Protein AF-A0A328IQP2-F1 (afdb_monomer)

Sequence (80 aa):
MKKATPYIFIAPAGAIIGFFLLYPLIYSFAISFFEWDLSPTMTFVGLRNYSQILSSSEFWDSMLYTAYYILGVLPFSLLI

pLDDT: mean 93.55, std 6.97, range [57.91, 98.25]

Foldseek 3Di:
DVVCVVVVVCVVVCVVVCCVPVVVVVVVVVLLQWDCPVDPDTHRNGCPSVVVLVPDPVNVVVVVVVVVVCVVVVVVVVVD

Secondary structure (DSSP, 8-state):
-TTTHHHHHHHHHHHHHHHHHHHHHHHHHHHTTEE-SSSS-PEE-TTHHHHHHHT-HHHHHHHHHHHHHHHHHHHHHHH-

Structure (mmCIF, N/CA/C/O backbone):
data_AF-A0A328IQP2-F1
#
_entry.id   AF-A0A328IQP2-F1
#
loop_
_atom_site.group_PDB
_atom_site.id
_atom_site.type_symbol
_atom_site.label_atom_id
_atom_site.label_alt_id
_atom_site.label_comp_id
_atom_site.label_asym_id
_atom_site.label_entity_id
_atom_site.label_seq_id
_atom_site.pdbx_PDB_ins_code
_atom_site.Cartn_x
_atom_site.Cartn_y
_atom_site.Cartn_z
_atom_site.occupancy
_atom_site.B_iso_or_equiv
_atom_site.auth_seq_id
_atom_site.auth_comp_id
_atom_site.auth_asym_id
_atom_site.auth_atom_id
_atom_site.pdbx_PDB_model_num
ATOM 1 N N . MET A 1 1 ? -28.750 16.012 23.476 1.00 57.91 1 MET A N 1
ATOM 2 C CA . MET A 1 1 ? -27.579 15.220 23.930 1.00 57.91 1 MET A CA 1
ATOM 3 C C . MET A 1 1 ? -27.699 13.712 23.662 1.00 57.91 1 MET A C 1
ATOM 5 O O . MET A 1 1 ? -26.702 13.136 23.263 1.00 57.91 1 MET A O 1
ATOM 9 N N . LYS A 1 2 ? -28.884 13.074 23.755 1.00 63.78 2 LYS A N 1
ATOM 10 C CA . LYS A 1 2 ? -29.060 11.612 23.540 1.00 63.78 2 LYS A CA 1
ATOM 11 C C . LYS A 1 2 ? -28.567 11.046 22.191 1.00 63.78 2 LYS A C 1
ATOM 13 O O . LYS A 1 2 ? -28.210 9.880 22.128 1.00 63.78 2 LYS A O 1
ATOM 18 N N . LYS A 1 3 ? -28.531 11.851 21.119 1.00 74.31 3 LYS A N 1
ATOM 19 C CA . LYS A 1 3 ? -28.072 11.406 19.786 1.00 74.31 3 LYS A CA 1
ATOM 20 C C . LYS A 1 3 ? -26.545 11.350 19.636 1.00 74.31 3 LYS A C 1
ATOM 22 O O . LYS A 1 3 ?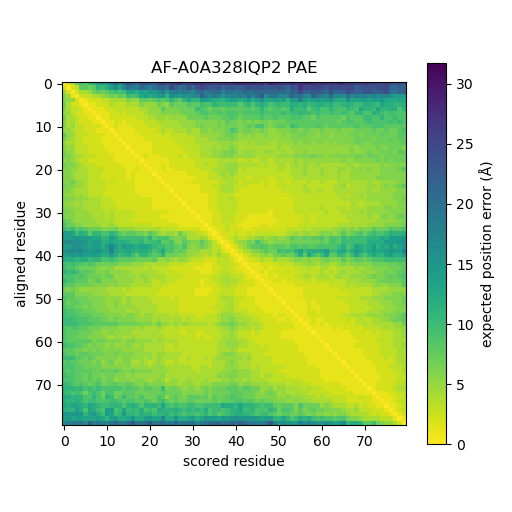 -26.065 10.604 18.800 1.00 74.31 3 LYS A O 1
ATOM 27 N N . ALA A 1 4 ? -25.792 12.124 20.424 1.00 82.94 4 ALA A N 1
ATOM 28 C CA . ALA A 1 4 ? -24.329 12.197 20.320 1.00 82.94 4 ALA A CA 1
ATOM 29 C C . ALA A 1 4 ? -23.619 11.148 21.192 1.00 82.94 4 ALA A C 1
ATOM 31 O O . ALA A 1 4 ? -22.492 10.762 20.905 1.00 82.94 4 ALA A O 1
ATOM 32 N N . THR A 1 5 ? -24.295 10.666 22.239 1.00 86.75 5 THR A N 1
ATOM 33 C CA . THR A 1 5 ? -23.763 9.703 23.207 1.00 86.75 5 THR A CA 1
ATOM 34 C C . THR A 1 5 ? -23.170 8.437 22.564 1.00 86.75 5 THR A C 1
ATOM 36 O O . THR A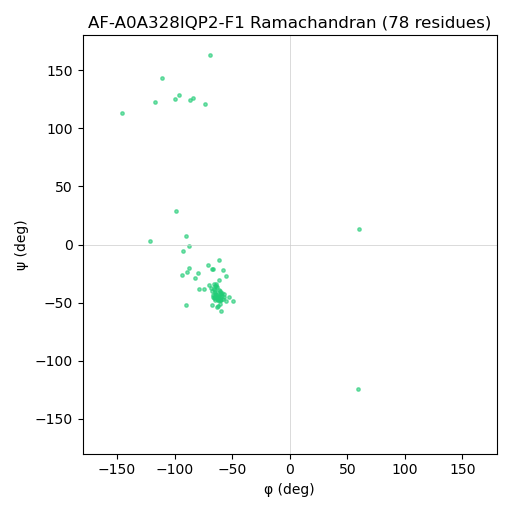 1 5 ? -22.050 8.090 22.930 1.00 86.75 5 THR A O 1
ATOM 39 N N . PRO A 1 6 ? -23.813 7.780 21.573 1.00 87.25 6 PRO A N 1
ATOM 40 C CA . PRO A 1 6 ? -23.233 6.593 20.936 1.00 87.25 6 PRO A CA 1
ATOM 41 C C . PRO A 1 6 ? -21.937 6.895 20.172 1.00 87.25 6 PRO A C 1
ATOM 43 O O . PRO A 1 6 ? -20.984 6.125 20.239 1.00 87.25 6 PRO A O 1
ATOM 46 N N . TYR A 1 7 ? -21.871 8.043 19.491 1.00 90.25 7 TYR A N 1
ATOM 47 C CA . TYR A 1 7 ? -20.685 8.446 18.732 1.00 90.25 7 TYR A CA 1
ATOM 48 C C . TYR A 1 7 ? -19.507 8.764 19.643 1.00 90.25 7 TYR A C 1
ATOM 50 O O . TYR A 1 7 ? -18.387 8.404 19.315 1.00 90.25 7 TYR A O 1
ATOM 58 N N . ILE A 1 8 ? -19.749 9.381 20.802 1.00 93.19 8 ILE A N 1
ATOM 59 C CA . ILE A 1 8 ? -18.694 9.690 21.777 1.00 93.19 8 ILE A CA 1
ATOM 60 C C . ILE A 1 8 ? -18.080 8.405 22.349 1.00 93.19 8 ILE A C 1
ATOM 62 O O . ILE A 1 8 ? -16.871 8.360 22.554 1.00 93.19 8 ILE A O 1
ATOM 66 N N . PHE A 1 9 ? -18.875 7.350 22.558 1.00 92.56 9 PHE A N 1
ATOM 67 C CA . PHE A 1 9 ? -18.354 6.061 23.026 1.00 92.56 9 PHE A CA 1
ATOM 68 C C . PHE A 1 9 ? -17.518 5.329 21.972 1.00 92.56 9 PHE A C 1
ATOM 70 O O . PHE A 1 9 ? -16.532 4.684 22.319 1.00 92.56 9 PHE A O 1
ATOM 77 N N . ILE A 1 10 ? -17.878 5.444 20.691 1.00 94.25 10 ILE A N 1
ATOM 78 C CA . ILE A 1 10 ? -17.134 4.810 19.591 1.00 94.25 10 ILE A CA 1
ATOM 79 C C . ILE A 1 10 ? -15.927 5.661 19.170 1.00 94.25 10 ILE A C 1
ATOM 81 O O . ILE A 1 10 ? -14.920 5.112 18.730 1.00 94.25 10 ILE A O 1
ATOM 85 N N . ALA A 1 11 ? -15.992 6.984 19.337 1.00 95.19 11 ALA A N 1
ATOM 86 C CA . ALA A 1 11 ? -14.968 7.936 18.915 1.00 95.19 11 ALA A CA 1
ATOM 87 C C . ALA A 1 11 ? -13.532 7.572 19.337 1.00 95.19 11 ALA A C 1
ATOM 89 O O . ALA A 1 11 ? -12.676 7.597 18.459 1.00 95.19 11 ALA A O 1
ATOM 90 N N . PRO A 1 12 ? -13.215 7.207 20.598 1.00 94.50 12 PRO A N 1
ATOM 91 C CA . PRO A 1 12 ? -11.839 6.874 20.971 1.00 94.50 12 PRO A CA 1
ATOM 92 C C . PRO A 1 12 ? -11.316 5.624 20.249 1.00 94.50 12 PRO A C 1
ATOM 94 O O . PRO A 1 12 ? -10.202 5.639 19.729 1.00 94.50 12 PRO A O 1
ATOM 97 N N . ALA A 1 13 ? -12.129 4.569 20.142 1.00 95.62 13 ALA A N 1
ATOM 98 C CA . ALA A 1 13 ? -11.756 3.366 19.399 1.00 95.62 13 ALA A CA 1
ATOM 99 C C . ALA A 1 13 ? -11.626 3.654 17.894 1.00 95.62 13 ALA A C 1
ATOM 101 O O . ALA A 1 13 ? -10.642 3.268 17.267 1.00 95.62 13 ALA A O 1
ATOM 102 N N . GLY A 1 14 ? -12.585 4.388 17.324 1.00 96.25 14 GLY A N 1
ATOM 103 C CA . GLY A 1 14 ? -12.579 4.790 15.920 1.00 96.25 14 GLY A CA 1
ATOM 104 C C . GLY A 1 14 ? -11.412 5.710 15.564 1.00 96.25 14 GLY A C 1
ATOM 105 O O . GLY A 1 14 ? -10.852 5.577 14.483 1.00 96.25 14 GLY A O 1
ATOM 106 N N . ALA A 1 15 ? -10.999 6.594 16.473 1.00 96.94 15 ALA A N 1
ATOM 107 C CA . ALA A 1 15 ? -9.838 7.457 16.284 1.00 96.94 15 ALA A CA 1
ATOM 108 C C . ALA A 1 15 ? -8.538 6.647 16.252 1.00 96.94 15 ALA A C 1
ATOM 110 O O . ALA A 1 15 ? -7.714 6.870 15.370 1.00 96.94 15 ALA A O 1
ATOM 111 N N . ILE A 1 16 ? -8.375 5.678 17.160 1.00 97.25 16 ILE A N 1
ATOM 112 C CA . ILE A 1 16 ? -7.212 4.780 17.162 1.00 97.25 16 ILE A CA 1
ATOM 113 C C . ILE A 1 16 ? -7.192 3.954 15.872 1.00 97.25 16 ILE A C 1
ATOM 115 O O . ILE A 1 16 ? -6.212 3.994 15.135 1.00 97.25 16 ILE A O 1
ATOM 119 N N . ILE A 1 17 ? -8.286 3.256 15.556 1.00 96.69 17 ILE A N 1
ATOM 120 C CA . ILE A 1 17 ? -8.389 2.428 14.345 1.00 96.69 17 ILE A CA 1
ATOM 121 C C . ILE A 1 17 ? -8.147 3.278 13.092 1.00 96.69 17 ILE A C 1
ATOM 123 O O . ILE A 1 17 ? -7.35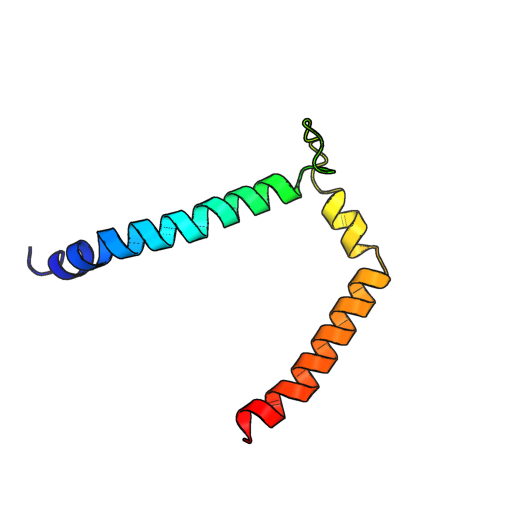5 2.906 12.232 1.00 96.69 17 ILE A O 1
ATOM 127 N N . GLY A 1 18 ? -8.785 4.445 13.011 1.00 96.69 18 GLY A N 1
ATOM 128 C CA . GLY A 1 18 ? -8.633 5.379 11.904 1.00 96.69 18 GLY A CA 1
ATOM 129 C C . GLY A 1 18 ? -7.198 5.870 11.760 1.00 96.69 18 GLY A C 1
ATOM 130 O O . GLY A 1 18 ? -6.671 5.849 10.656 1.00 96.69 18 GLY A O 1
ATOM 131 N N . PHE A 1 19 ? -6.531 6.246 12.851 1.00 97.69 19 PHE A N 1
ATOM 132 C CA . PHE A 1 19 ? -5.136 6.680 12.803 1.00 97.69 19 PHE A CA 1
ATOM 133 C C . PHE A 1 19 ? -4.217 5.557 12.317 1.00 97.69 19 PHE A C 1
ATOM 135 O O . PHE A 1 19 ? -3.491 5.741 11.344 1.00 97.69 19 PHE A O 1
ATOM 142 N N . PHE A 1 20 ? -4.289 4.378 12.937 1.00 96.94 20 PHE A N 1
ATOM 143 C CA . PHE A 1 20 ? -3.408 3.257 12.604 1.00 96.94 20 PHE A CA 1
ATOM 144 C C . PHE A 1 20 ? -3.705 2.611 11.246 1.00 96.94 20 PHE A C 1
ATOM 146 O O . PHE A 1 20 ? -2.834 1.931 10.718 1.00 96.94 20 PHE A O 1
ATOM 153 N N . LEU A 1 21 ? -4.883 2.825 10.657 1.00 96.75 21 LEU A N 1
ATOM 154 C CA . LEU A 1 21 ? -5.174 2.406 9.283 1.00 96.75 21 LEU A CA 1
ATOM 155 C C . LEU A 1 21 ? -4.815 3.491 8.267 1.00 96.75 21 LEU A C 1
ATOM 157 O O . LEU A 1 21 ? -4.104 3.228 7.300 1.00 96.75 21 LEU A O 1
ATOM 161 N N . LEU A 1 22 ? -5.305 4.716 8.470 1.00 97.44 22 LEU A N 1
ATOM 162 C CA . LEU A 1 22 ? -5.199 5.782 7.475 1.00 97.44 22 LEU A CA 1
ATOM 163 C C . LEU A 1 22 ? -3.788 6.350 7.393 1.00 97.44 22 LEU A C 1
ATOM 165 O O . LEU A 1 22 ? -3.333 6.644 6.293 1.00 97.44 22 LEU A O 1
ATOM 169 N N . TYR A 1 23 ? -3.086 6.489 8.521 1.00 97.50 23 TYR A N 1
ATOM 170 C CA . TYR A 1 23 ? -1.723 7.015 8.512 1.00 97.50 23 TYR A CA 1
ATOM 171 C C . TYR A 1 23 ? -0.776 6.161 7.654 1.00 97.50 23 TYR A C 1
ATOM 173 O O . TYR A 1 23 ? -0.229 6.707 6.692 1.00 97.50 23 TYR A O 1
ATOM 181 N N . PRO A 1 24 ? -0.597 4.844 7.907 1.00 96.88 24 PRO A N 1
ATOM 182 C CA . PRO A 1 24 ? 0.278 4.035 7.065 1.00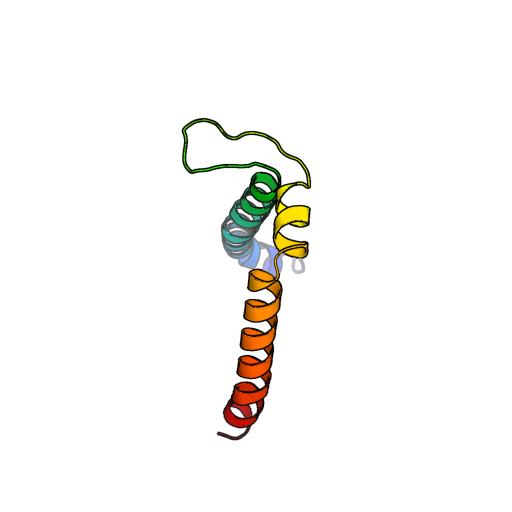 96.88 24 PRO A CA 1
ATOM 183 C C . PRO A 1 24 ? -0.254 3.906 5.638 1.00 96.88 24 PRO A C 1
ATOM 185 O O . PRO A 1 24 ? 0.549 3.914 4.717 1.00 96.88 24 PRO A O 1
ATOM 188 N N . LEU A 1 25 ? -1.573 3.868 5.418 1.00 97.69 25 LEU A N 1
ATOM 189 C CA . LEU A 1 25 ? -2.141 3.833 4.066 1.00 97.69 25 LEU A CA 1
ATOM 190 C C . LEU A 1 25 ? -1.749 5.070 3.244 1.00 97.69 25 LEU A C 1
ATOM 192 O O . LEU A 1 25 ? -1.254 4.940 2.126 1.00 97.69 25 LEU A O 1
ATOM 196 N N . ILE A 1 26 ? -1.952 6.269 3.801 1.00 98.00 26 ILE A N 1
ATOM 197 C CA . ILE A 1 26 ? -1.604 7.536 3.145 1.00 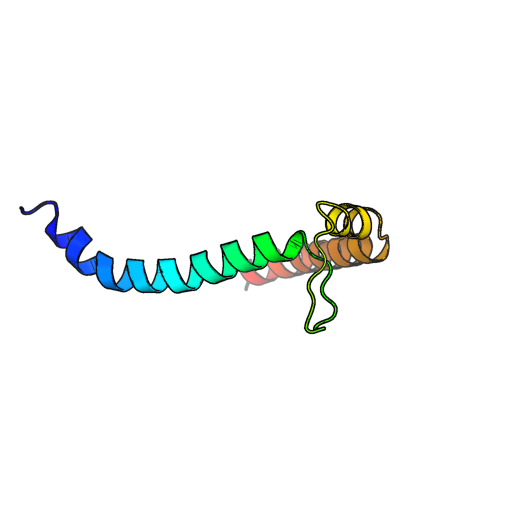98.00 26 ILE A CA 1
ATOM 198 C C . ILE A 1 26 ? -0.090 7.625 2.955 1.00 98.00 26 ILE A C 1
ATOM 200 O O . ILE A 1 26 ? 0.371 8.047 1.897 1.00 98.00 26 ILE A O 1
ATOM 204 N N . TYR A 1 27 ? 0.686 7.205 3.954 1.00 95.94 27 TYR A N 1
ATOM 205 C CA . TYR A 1 27 ? 2.141 7.217 3.879 1.00 95.94 27 TYR A CA 1
ATOM 206 C C . TYR A 1 27 ? 2.672 6.257 2.806 1.00 95.94 27 TYR A C 1
ATOM 208 O O . TYR A 1 27 ? 3.459 6.672 1.961 1.00 95.94 27 TYR A O 1
ATOM 216 N N . SER A 1 28 ? 2.190 5.012 2.757 1.00 95.69 28 SER A N 1
ATOM 217 C CA . SER A 1 28 ? 2.525 4.047 1.703 1.00 95.69 28 SER A CA 1
ATOM 218 C C . SER A 1 28 ? 2.110 4.546 0.322 1.00 95.69 28 SER A C 1
ATOM 220 O O . SER A 1 28 ? 2.873 4.408 -0.634 1.00 95.69 28 SER A O 1
ATOM 222 N N . PHE A 1 29 ? 0.939 5.181 0.211 1.00 97.00 29 PHE A N 1
ATOM 223 C CA . PHE A 1 29 ? 0.518 5.816 -1.033 1.00 97.00 29 PHE A CA 1
ATOM 224 C C . PHE A 1 29 ? 1.472 6.944 -1.438 1.00 97.00 29 PHE A C 1
ATOM 226 O O . PHE A 1 29 ? 1.895 6.987 -2.588 1.00 97.00 29 PHE A O 1
ATOM 233 N N . ALA A 1 30 ? 1.885 7.812 -0.512 1.00 95.69 30 ALA A N 1
ATOM 234 C CA . ALA A 1 30 ? 2.864 8.856 -0.800 1.00 95.69 30 ALA A CA 1
ATOM 235 C C . ALA A 1 30 ? 4.211 8.264 -1.248 1.00 95.69 30 ALA A C 1
ATOM 237 O O . ALA A 1 30 ? 4.740 8.684 -2.274 1.00 95.69 30 ALA A O 1
ATOM 238 N N . ILE A 1 31 ? 4.721 7.24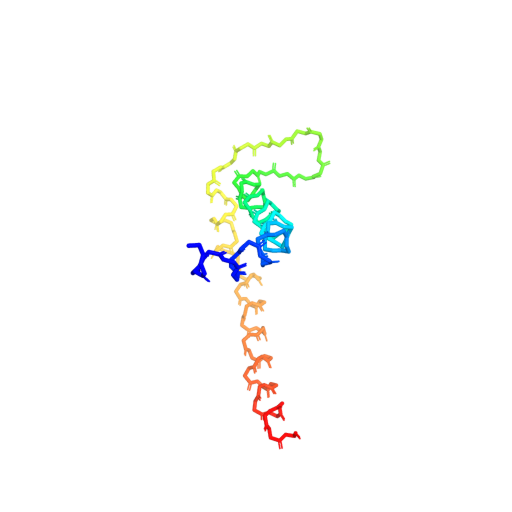8 -0.542 1.00 94.88 31 ILE A N 1
ATOM 239 C CA . ILE A 1 31 ? 5.976 6.554 -0.874 1.00 94.88 31 ILE A CA 1
ATOM 240 C C . ILE A 1 31 ? 5.919 5.879 -2.243 1.00 94.88 31 ILE A C 1
ATOM 242 O O . ILE A 1 31 ? 6.943 5.816 -2.911 1.00 94.88 31 ILE A O 1
ATOM 246 N N . SER A 1 32 ? 4.752 5.427 -2.710 1.00 95.56 32 SER A N 1
ATOM 247 C CA . SER A 1 32 ? 4.627 4.780 -4.025 1.00 95.56 32 SER A CA 1
ATOM 248 C C . SER A 1 32 ? 5.093 5.655 -5.204 1.00 95.56 32 SER A C 1
ATOM 250 O O . SER A 1 32 ? 5.447 5.122 -6.256 1.00 95.56 32 SER A O 1
ATOM 252 N N . PHE A 1 33 ? 5.135 6.984 -5.028 1.00 96.88 33 PHE A N 1
ATOM 253 C CA . PHE A 1 33 ? 5.648 7.944 -6.014 1.00 96.88 33 PHE A CA 1
ATOM 254 C C . PHE A 1 33 ? 7.160 8.194 -5.910 1.00 96.88 33 PHE A C 1
ATOM 256 O O . PHE A 1 33 ? 7.714 8.995 -6.669 1.00 96.88 33 PHE A O 1
ATOM 263 N N . PHE A 1 34 ? 7.828 7.554 -4.955 1.00 95.88 34 PHE A N 1
ATOM 264 C CA . PHE A 1 34 ? 9.261 7.649 -4.738 1.00 95.88 34 PHE A CA 1
ATOM 265 C C . PHE A 1 34 ? 9.925 6.326 -5.104 1.00 95.88 34 PHE A C 1
ATOM 267 O O . PHE A 1 34 ? 9.384 5.246 -4.880 1.00 95.88 34 PHE A O 1
ATOM 274 N N . GLU A 1 35 ? 11.115 6.410 -5.674 1.00 94.56 35 GLU A N 1
ATOM 275 C CA . GLU A 1 35 ? 12.022 5.278 -5.749 1.00 94.56 35 GLU A CA 1
ATOM 276 C C . GLU A 1 35 ? 12.839 5.258 -4.465 1.00 94.56 35 GLU A C 1
ATOM 278 O O . GLU A 1 35 ? 13.449 6.262 -4.072 1.00 94.56 35 GLU A O 1
ATOM 283 N N . TRP A 1 36 ? 12.773 4.121 -3.782 1.00 90.81 3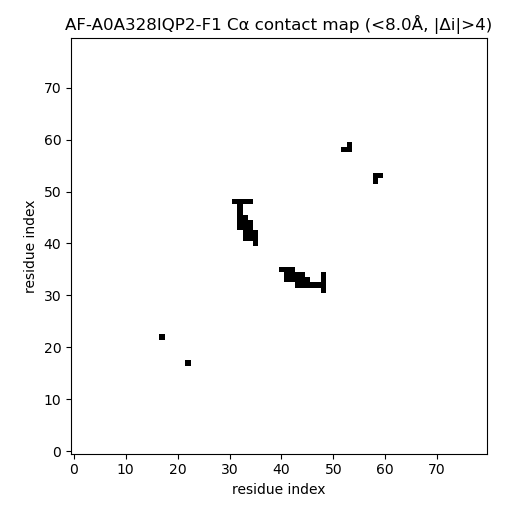6 TRP A N 1
ATOM 284 C CA . TRP A 1 36 ? 13.405 3.934 -2.495 1.00 90.81 36 TRP A CA 1
ATOM 285 C C . TRP A 1 36 ? 13.906 2.501 -2.359 1.00 90.81 36 TRP A C 1
ATOM 287 O O . TRP A 1 36 ? 13.133 1.550 -2.286 1.00 90.81 36 TRP A O 1
ATOM 297 N N . ASP A 1 37 ? 15.221 2.370 -2.313 1.00 86.62 37 ASP A N 1
ATOM 298 C CA . ASP A 1 37 ? 15.990 1.135 -2.170 1.00 86.62 37 ASP A CA 1
ATOM 299 C C . ASP A 1 37 ? 16.434 0.909 -0.714 1.00 86.62 37 ASP A C 1
ATOM 301 O O . ASP A 1 37 ? 17.477 0.313 -0.455 1.00 86.62 37 ASP A O 1
ATOM 305 N N . LEU A 1 38 ? 15.657 1.425 0.249 1.00 84.75 38 LEU A N 1
ATOM 306 C CA . LEU A 1 38 ? 16.018 1.510 1.672 1.00 84.75 38 LEU A CA 1
ATOM 307 C C . LEU A 1 38 ? 17.277 2.354 1.944 1.00 84.75 38 LEU A C 1
ATOM 309 O O . LEU A 1 38 ? 17.800 2.335 3.062 1.00 84.75 38 LEU A O 1
ATOM 313 N N . SER A 1 39 ? 17.751 3.135 0.968 1.00 88.56 39 SER A N 1
ATOM 314 C CA . SER A 1 39 ? 18.792 4.129 1.220 1.00 88.56 39 SER A CA 1
ATOM 315 C C . SER A 1 39 ? 18.259 5.292 2.074 1.00 88.56 39 SER A C 1
ATOM 317 O O . SER A 1 39 ? 17.046 5.504 2.183 1.00 88.56 39 SER A O 1
ATOM 319 N N . PRO A 1 40 ? 19.146 6.097 2.687 1.00 87.19 40 PRO A N 1
ATOM 320 C CA . PRO A 1 40 ? 18.743 7.285 3.445 1.00 87.19 40 PRO A CA 1
ATOM 321 C C . PRO A 1 40 ? 18.012 8.343 2.604 1.00 87.19 40 PRO A C 1
ATOM 323 O O . PRO A 1 40 ? 17.451 9.291 3.152 1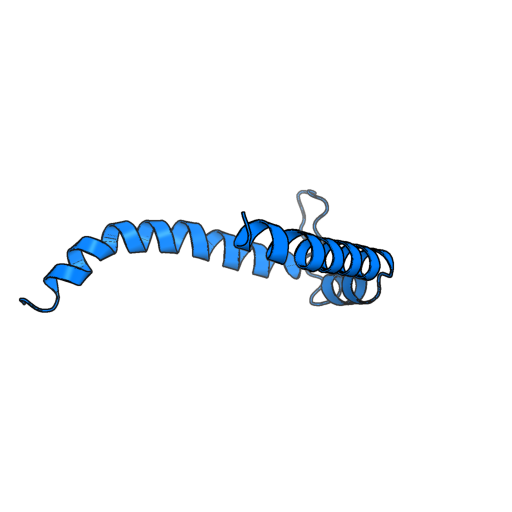.00 87.19 40 PRO A O 1
ATOM 326 N N . THR A 1 41 ? 18.050 8.217 1.277 1.00 89.56 41 THR A N 1
ATOM 327 C CA . THR A 1 41 ? 17.533 9.197 0.327 1.00 89.56 41 THR A CA 1
ATOM 328 C C . THR A 1 41 ? 16.402 8.601 -0.495 1.00 89.56 41 THR A C 1
ATOM 330 O O . THR A 1 41 ? 16.590 7.626 -1.213 1.00 89.56 41 THR A O 1
ATOM 333 N N . MET A 1 42 ? 15.231 9.228 -0.445 1.00 91.94 42 MET A N 1
ATOM 334 C CA . MET A 1 42 ? 14.106 8.876 -1.310 1.00 91.94 42 MET A CA 1
ATOM 335 C C . MET A 1 42 ? 14.104 9.805 -2.519 1.00 91.94 42 MET A C 1
ATOM 337 O O . MET A 1 42 ? 14.134 11.028 -2.360 1.00 91.94 42 MET A O 1
ATOM 341 N N . THR A 1 43 ? 14.041 9.245 -3.725 1.00 94.25 43 THR A N 1
ATOM 342 C CA . THR A 1 43 ? 13.981 10.050 -4.953 1.00 94.25 43 THR A CA 1
ATOM 343 C C . THR A 1 43 ? 12.540 10.132 -5.422 1.00 94.25 43 THR A C 1
ATOM 345 O O . THR A 1 43 ? 11.904 9.103 -5.609 1.00 94.25 43 THR A O 1
ATOM 348 N N . PHE A 1 44 ? 11.994 11.334 -5.624 1.00 95.88 44 PHE A N 1
ATOM 349 C CA . PHE A 1 44 ? 10.653 11.473 -6.196 1.00 95.88 44 PHE A CA 1
ATOM 350 C C . PHE A 1 44 ? 10.686 11.155 -7.694 1.00 95.88 44 PHE A C 1
ATOM 352 O O . PHE A 1 44 ? 11.395 11.811 -8.457 1.00 95.88 44 PHE A O 1
ATOM 359 N N . VAL A 1 45 ? 9.908 10.159 -8.115 1.00 96.25 45 VAL A N 1
ATOM 360 C CA . VAL A 1 45 ? 9.884 9.652 -9.500 1.00 96.25 45 VAL A CA 1
ATOM 361 C C . VAL A 1 45 ? 8.503 9.752 -10.147 1.00 96.25 45 VAL A C 1
ATOM 363 O O . VAL A 1 45 ? 8.308 9.322 -11.287 1.00 96.25 45 VAL A O 1
ATOM 366 N N . GLY A 1 46 ? 7.531 10.328 -9.434 1.00 95.88 46 GLY A N 1
ATOM 367 C CA . GLY A 1 46 ? 6.159 10.479 -9.900 1.00 95.88 46 GLY A CA 1
ATOM 368 C C . GLY A 1 46 ? 5.528 9.124 -10.217 1.00 95.88 46 GLY A C 1
ATOM 369 O O . GLY A 1 46 ? 5.490 8.233 -9.377 1.00 95.88 46 GLY A O 1
ATOM 370 N N . LEU A 1 47 ? 5.030 8.957 -11.444 1.00 97.00 47 LEU A N 1
ATOM 371 C CA . LEU A 1 47 ? 4.329 7.741 -11.879 1.00 97.00 47 LEU A CA 1
ATOM 372 C C . LEU A 1 47 ? 5.245 6.666 -12.488 1.00 97.00 47 LEU A C 1
ATOM 374 O O . LEU A 1 47 ? 4.750 5.671 -13.019 1.00 97.00 47 LEU A O 1
ATOM 378 N N . ARG A 1 48 ? 6.573 6.838 -12.432 1.00 97.00 48 ARG A N 1
ATOM 379 C CA . ARG A 1 48 ? 7.520 5.900 -13.055 1.00 97.00 48 ARG A CA 1
ATOM 380 C C . ARG A 1 48 ? 7.359 4.468 -12.537 1.00 97.00 48 ARG A C 1
ATOM 382 O O . ARG A 1 48 ? 7.270 3.558 -13.355 1.00 97.00 48 ARG A O 1
ATOM 389 N N . ASN A 1 49 ? 7.236 4.294 -11.220 1.00 95.94 49 ASN A N 1
ATOM 390 C CA . ASN A 1 49 ? 7.045 2.984 -10.588 1.00 95.94 49 ASN A CA 1
ATOM 391 C C . ASN A 1 49 ? 5.803 2.262 -11.136 1.00 95.94 49 ASN A C 1
ATOM 393 O O . ASN A 1 49 ? 5.847 1.079 -11.460 1.00 95.94 49 ASN A O 1
ATOM 397 N N . TYR A 1 50 ? 4.700 2.995 -11.305 1.00 96.56 50 TYR A N 1
ATOM 398 C CA . TYR A 1 50 ? 3.459 2.454 -11.856 1.00 96.56 50 TYR A CA 1
ATOM 399 C C . TYR A 1 50 ? 3.627 2.015 -13.311 1.00 96.56 50 TYR A C 1
ATOM 401 O O . TYR A 1 50 ? 3.220 0.915 -13.668 1.00 96.56 50 TYR A O 1
ATOM 409 N N . SER A 1 51 ? 4.265 2.845 -14.143 1.00 97.00 51 SER A N 1
ATOM 410 C CA . SER A 1 51 ? 4.546 2.501 -15.543 1.00 97.00 51 SER A CA 1
ATOM 411 C C . SER A 1 51 ? 5.414 1.242 -15.666 1.00 97.00 51 SER A C 1
ATOM 413 O O . SER A 1 51 ? 5.117 0.364 -16.477 1.00 97.00 51 SER A O 1
ATOM 415 N N . GLN A 1 52 ? 6.444 1.114 -14.821 1.00 96.12 52 GLN A N 1
ATOM 416 C CA . GLN A 1 52 ? 7.328 -0.056 -14.792 1.00 96.12 52 GLN A CA 1
ATOM 417 C C . GLN A 1 52 ? 6.576 -1.341 -14.431 1.00 96.12 52 GLN A C 1
ATOM 419 O O . GLN A 1 52 ? 6.707 -2.337 -15.136 1.00 96.12 52 GLN A O 1
ATOM 424 N N . ILE A 1 53 ? 5.755 -1.309 -13.377 1.00 96.44 53 ILE A N 1
ATOM 425 C CA . ILE A 1 53 ? 4.977 -2.475 -12.936 1.00 96.44 53 ILE A CA 1
ATOM 426 C C . ILE A 1 53 ? 3.933 -2.862 -13.988 1.00 96.44 53 ILE A C 1
ATOM 428 O O . ILE A 1 53 ? 3.826 -4.029 -14.351 1.00 96.44 53 ILE A O 1
ATOM 432 N N . LEU A 1 54 ? 3.195 -1.889 -14.528 1.00 97.12 54 LEU A N 1
ATOM 433 C CA . LEU A 1 54 ? 2.153 -2.150 -15.527 1.00 97.12 54 LEU A CA 1
ATOM 434 C C . LEU A 1 54 ? 2.711 -2.653 -16.866 1.00 97.12 54 LEU A C 1
ATOM 436 O O . LEU A 1 54 ? 1.974 -3.280 -17.626 1.00 97.12 54 LEU A O 1
ATOM 440 N N . SER A 1 55 ? 3.991 -2.402 -17.147 1.00 97.44 55 SER A N 1
ATOM 441 C CA . SER A 1 55 ? 4.681 -2.895 -18.346 1.00 97.44 55 SER A CA 1
ATOM 442 C C . SER A 1 55 ? 5.409 -4.231 -18.129 1.00 97.44 55 SER A C 1
ATOM 444 O O . SER A 1 55 ? 5.945 -4.779 -19.089 1.00 97.44 55 SER A O 1
ATOM 446 N N . SER A 1 56 ? 5.458 -4.757 -16.899 1.00 97.75 56 SER A N 1
ATOM 447 C CA . SER A 1 56 ? 6.152 -6.010 -16.568 1.00 97.75 56 SER A CA 1
ATOM 448 C C . SER A 1 56 ? 5.269 -7.224 -16.857 1.00 97.75 56 SER A C 1
ATOM 450 O O . SER A 1 56 ? 4.159 -7.338 -16.336 1.00 97.75 56 SER A O 1
ATOM 452 N N . SER A 1 57 ? 5.786 -8.167 -17.650 1.00 97.12 57 SER A N 1
ATOM 453 C CA . SER A 1 57 ? 5.155 -9.476 -17.872 1.00 97.12 57 SER A CA 1
ATOM 454 C C . SER A 1 57 ? 5.013 -10.260 -16.572 1.00 97.12 57 SER A C 1
ATOM 456 O O . SER A 1 57 ? 3.963 -10.837 -16.312 1.00 97.12 57 SER A O 1
ATOM 458 N N . GLU A 1 58 ? 6.030 -10.212 -15.715 1.00 97.56 58 GLU A N 1
ATOM 459 C CA . GLU A 1 58 ? 6.079 -10.949 -14.453 1.00 97.56 58 GLU A CA 1
ATOM 460 C C . GLU A 1 58 ? 4.972 -10.497 -13.492 1.00 97.56 58 GLU A C 1
ATOM 462 O O . GLU A 1 58 ? 4.382 -11.316 -12.779 1.00 97.56 58 GLU A O 1
ATOM 467 N N . PHE A 1 59 ? 4.665 -9.195 -13.486 1.00 97.31 59 PHE A N 1
ATOM 468 C CA . PHE A 1 59 ? 3.549 -8.648 -12.720 1.00 97.31 59 PHE A CA 1
ATOM 469 C C . PHE A 1 59 ? 2.209 -9.220 -13.196 1.00 97.31 59 PHE A C 1
ATOM 471 O O . PHE A 1 59 ? 1.410 -9.681 -12.376 1.00 97.31 59 PHE A O 1
ATOM 478 N N . TRP A 1 60 ? 1.973 -9.230 -14.510 1.00 98.25 60 TRP A N 1
ATOM 479 C CA . TRP A 1 60 ? 0.733 -9.755 -15.083 1.00 98.25 60 TRP A CA 1
ATOM 480 C C . TRP A 1 60 ? 0.603 -11.266 -14.912 1.00 98.25 60 TRP A C 1
ATOM 482 O O . TRP A 1 60 ? -0.475 -11.733 -14.542 1.00 98.25 60 TRP A O 1
ATOM 492 N N . ASP A 1 61 ? 1.690 -12.017 -15.070 1.00 98.00 61 ASP A N 1
ATOM 493 C CA . ASP A 1 61 ? 1.718 -13.454 -14.798 1.00 98.00 61 ASP A CA 1
ATOM 494 C C . ASP A 1 61 ? 1.354 -13.737 -13.334 1.00 98.00 61 ASP A C 1
ATOM 496 O O . ASP A 1 61 ? 0.466 -14.540 -13.046 1.00 98.00 61 ASP A O 1
ATOM 500 N N . SER A 1 62 ? 1.961 -13.008 -12.392 1.00 97.81 62 SER A N 1
ATOM 501 C CA . SER A 1 62 ? 1.662 -13.132 -10.956 1.00 97.81 62 SER A CA 1
ATOM 502 C C . SER A 1 62 ? 0.206 -12.786 -10.625 1.00 97.81 62 SER A C 1
ATOM 504 O O . SER A 1 62 ? -0.435 -13.461 -9.810 1.00 97.81 62 SER A O 1
ATOM 506 N N . MET A 1 63 ? -0.344 -11.759 -11.279 1.00 97.81 63 MET A N 1
ATOM 507 C CA . MET A 1 63 ? -1.747 -11.373 -11.135 1.00 97.81 63 MET A CA 1
ATOM 508 C C . MET A 1 63 ? -2.685 -12.471 -11.653 1.00 97.81 63 MET A C 1
ATOM 510 O O . MET A 1 63 ? -3.666 -12.807 -10.987 1.00 97.81 63 MET A O 1
ATOM 514 N N . LEU A 1 64 ? -2.361 -13.080 -12.800 1.00 98.00 64 LEU A N 1
ATOM 515 C CA . LEU A 1 64 ? -3.119 -14.196 -13.368 1.00 98.00 64 LEU A CA 1
ATOM 516 C C . LEU A 1 64 ? -3.063 -15.431 -12.467 1.00 98.00 64 LEU A C 1
ATOM 518 O O . LEU A 1 64 ? -4.108 -16.016 -12.191 1.00 98.00 64 LEU A O 1
ATOM 522 N N . TYR A 1 65 ? -1.890 -15.800 -11.944 1.00 97.56 65 TYR A N 1
ATOM 523 C CA . TYR A 1 65 ? -1.776 -16.903 -10.984 1.00 97.56 65 TYR A CA 1
ATOM 524 C C . TYR A 1 65 ? -2.619 -16.658 -9.729 1.00 97.56 65 TYR A C 1
ATOM 526 O O . TYR A 1 65 ? -3.317 -17.563 -9.270 1.00 97.56 65 TYR A O 1
ATOM 534 N N . THR A 1 66 ? -2.622 -15.427 -9.214 1.00 97.25 66 THR A N 1
ATOM 535 C CA . THR A 1 66 ? -3.468 -15.042 -8.074 1.00 97.25 66 THR A CA 1
ATOM 536 C C . THR A 1 66 ? -4.954 -15.163 -8.418 1.00 97.25 66 THR A C 1
ATOM 538 O O . THR A 1 66 ? -5.726 -15.713 -7.633 1.00 97.25 66 THR A O 1
ATOM 541 N N . ALA A 1 67 ? -5.367 -14.713 -9.605 1.00 97.62 67 ALA A N 1
ATOM 542 C CA . ALA A 1 67 ? -6.747 -14.835 -10.065 1.00 97.62 67 ALA A CA 1
ATOM 543 C C . ALA A 1 67 ? -7.178 -16.305 -10.213 1.00 97.62 67 ALA A C 1
ATOM 545 O O . ALA A 1 67 ? -8.245 -16.677 -9.723 1.00 97.62 67 ALA A O 1
ATOM 546 N N . TYR A 1 68 ? -6.340 -17.156 -10.815 1.00 97.50 68 TYR A N 1
ATOM 547 C CA . TYR A 1 68 ? -6.597 -18.596 -10.909 1.00 97.50 68 TYR A CA 1
ATOM 548 C C . TYR A 1 68 ? -6.706 -19.249 -9.532 1.00 97.50 68 TYR A C 1
ATOM 550 O O . TYR A 1 68 ? -7.613 -20.049 -9.310 1.00 97.50 68 TYR A O 1
ATOM 558 N N . TYR A 1 69 ? -5.831 -18.879 -8.595 1.00 96.75 69 TYR A N 1
ATOM 559 C CA . TYR A 1 69 ? -5.895 -19.364 -7.220 1.00 96.75 69 TYR A CA 1
ATOM 560 C C . TYR A 1 69 ? -7.214 -18.973 -6.543 1.00 96.75 69 TYR A C 1
ATOM 562 O O . TYR A 1 69 ? -7.890 -19.829 -5.980 1.00 96.75 69 TYR A O 1
ATOM 570 N N . ILE A 1 70 ? -7.621 -17.704 -6.644 1.00 96.44 70 ILE A N 1
ATOM 571 C CA . ILE A 1 70 ? -8.878 -17.207 -6.069 1.00 96.44 70 ILE A CA 1
ATOM 572 C C . ILE A 1 70 ? -10.080 -17.944 -6.670 1.00 96.44 70 ILE A C 1
ATOM 574 O O . ILE A 1 70 ? -10.933 -18.423 -5.926 1.00 96.44 70 ILE A O 1
ATOM 578 N N . LEU A 1 71 ? -10.140 -18.078 -7.998 1.00 95.25 71 LEU A N 1
ATOM 579 C CA . LEU A 1 71 ? -11.227 -18.788 -8.681 1.00 95.25 71 LEU A CA 1
ATOM 580 C C . LEU A 1 71 ? -11.263 -20.278 -8.333 1.00 95.25 71 LEU A C 1
ATOM 582 O O . LEU A 1 71 ? -12.344 -20.855 -8.254 1.00 95.25 71 LEU A O 1
ATOM 586 N N . GLY A 1 72 ? -10.097 -20.886 -8.116 1.00 94.31 72 GLY A N 1
ATOM 587 C CA . GLY A 1 72 ? -9.985 -22.260 -7.652 1.00 94.31 72 GLY A CA 1
ATOM 588 C C . GLY A 1 72 ? -10.490 -22.412 -6.223 1.00 94.31 72 GLY A C 1
ATOM 589 O O . GLY A 1 72 ? -11.340 -23.253 -5.975 1.00 94.31 72 GLY A O 1
ATOM 590 N N . VAL A 1 73 ? -10.006 -21.593 -5.287 1.00 95.81 73 VAL A N 1
ATOM 591 C CA . VAL A 1 73 ? -10.244 -21.760 -3.844 1.00 95.81 73 VAL 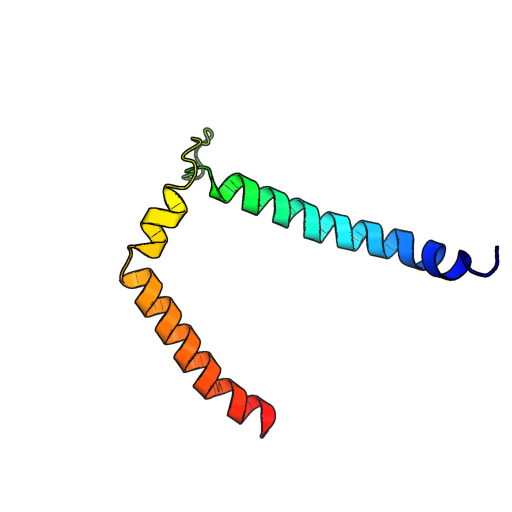A CA 1
ATOM 592 C C . VAL A 1 73 ? -11.618 -21.265 -3.395 1.00 95.81 73 VAL A C 1
ATOM 594 O O . VAL A 1 73 ? -12.235 -21.911 -2.547 1.00 95.81 73 VAL A O 1
ATOM 597 N N . LEU A 1 74 ? -12.124 -20.155 -3.947 1.00 95.56 74 LEU A N 1
ATOM 598 C CA . LEU A 1 74 ? -13.376 -19.541 -3.485 1.00 95.56 74 LEU A CA 1
ATOM 599 C C . LEU A 1 74 ? -14.570 -20.512 -3.491 1.00 95.56 74 LEU A C 1
ATOM 601 O O . LEU A 1 74 ? -15.229 -20.609 -2.453 1.00 95.56 74 LEU A O 1
ATOM 605 N N . PRO A 1 75 ? -14.850 -21.270 -4.572 1.00 92.44 75 PRO A N 1
ATOM 606 C CA . PRO A 1 75 ? -15.954 -22.225 -4.577 1.00 92.44 75 PRO A CA 1
ATOM 607 C C . PRO A 1 75 ? -15.810 -23.292 -3.491 1.00 92.44 75 PRO A C 1
ATOM 609 O O . PRO A 1 75 ? -16.771 -23.560 -2.780 1.00 92.44 75 PRO A O 1
ATOM 612 N N . PHE A 1 76 ? -14.614 -23.862 -3.302 1.00 92.62 76 PHE A N 1
ATOM 613 C CA . PHE A 1 76 ? -14.399 -24.869 -2.257 1.00 92.62 76 PHE A CA 1
ATOM 614 C C . PHE A 1 76 ? -14.553 -24.284 -0.852 1.00 92.62 76 PHE A C 1
ATOM 616 O O . PHE A 1 76 ? -15.138 -24.938 0.001 1.00 92.62 76 PHE A O 1
ATOM 623 N N . SER A 1 77 ? -14.093 -23.050 -0.621 1.00 91.88 77 SER A N 1
ATOM 624 C CA . SER A 1 77 ? -14.229 -22.380 0.681 1.00 91.88 77 SER A CA 1
ATOM 625 C C . SER A 1 77 ? -15.675 -22.053 1.071 1.00 91.88 77 SER A C 1
ATOM 627 O O . SER A 1 77 ? -15.943 -21.832 2.244 1.00 91.88 77 SER A O 1
ATOM 629 N N . LEU A 1 78 ? -16.589 -21.981 0.096 1.00 92.38 78 LEU A N 1
ATOM 630 C CA . LEU A 1 78 ? -18.019 -21.751 0.327 1.00 92.38 78 LEU A CA 1
ATOM 631 C C . LEU A 1 78 ? -18.820 -23.055 0.430 1.00 92.38 78 LEU A C 1
ATOM 633 O O . LEU A 1 78 ? -19.906 -23.056 1.005 1.00 92.38 78 LEU A O 1
ATOM 637 N N . LEU A 1 79 ? -18.331 -24.129 -0.194 1.00 89.69 79 LEU A N 1
ATOM 638 C CA . LEU A 1 79 ? -18.997 -25.434 -0.238 1.00 89.69 79 LEU A CA 1
ATOM 639 C C . LEU A 1 79 ? -18.645 -26.336 0.954 1.00 89.69 79 LEU A C 1
ATOM 641 O O . LEU A 1 79 ? -19.378 -27.292 1.209 1.00 89.69 79 LEU A O 1
ATOM 645 N N . ILE A 1 80 ? -17.533 -26.059 1.639 1.00 75.69 80 ILE A N 1
ATOM 646 C CA . ILE A 1 80 ? -17.070 -26.738 2.861 1.00 75.69 80 ILE A CA 1
ATOM 647 C C . ILE A 1 80 ? -17.404 -25.857 4.062 1.00 75.69 80 ILE A C 1
ATOM 649 O O . ILE A 1 80 ? -17.913 -26.410 5.062 1.00 75.69 80 ILE A O 1
#

Nearest PDB structures (foldseek):
  8zx1-assembly1_B  TM=6.322E-01  e=3.088E+00  Escherichia coli

Solvent-accessible surface area (backbone atoms only — not comparable to full-atom values): 4701 Å² total; per-residue (Å²): 113,83,84,53,54,67,54,62,70,46,41,64,60,51,49,51,53,45,46,73,49,48,51,57,50,54,48,53,56,59,49,57,29,36,53,68,87,83,54,99,61,74,43,83,52,54,65,50,59,56,54,54,50,76,69,33,66,68,52,53,51,54,51,49,53,51,50,52,49,49,67,59,46,52,61,55,70,72,74,107

Mean predicted aligned error: 5.72 Å

Radius of gyration: 20.65 Å; Cα contacts (8 Å, |Δi|>4): 25; chains: 1; bounding box: 48×42×42 Å